Protein AF-A0A3A8EMU8-F1 (afdb_monomer_lite)

Radius of gyration: 14.02 Å; chains: 1; bounding box: 30×35×38 Å

Foldseek 3Di:
DKFAQCVPPVDRIDDDDFDPVDPLVVRLVVVLVVCVVPVGQEAEEEECVLLSCQVNVVSQVRHAYEYEHHPCPPPDLQPGAADERYEYEDAPPDVCQVSNVVRYNYDHCVPDPSVVSVVVSVVVPVPDDDD

Structure (mmCIF, N/CA/C/O backbone):
data_AF-A0A3A8EMU8-F1
#
_entry.id   AF-A0A3A8EMU8-F1
#
loop_
_atom_site.group_PDB
_atom_site.id
_atom_site.type_symbol
_atom_site.label_atom_id
_atom_site.label_alt_id
_atom_site.label_comp_id
_atom_site.label_asym_id
_atom_site.label_entity_id
_atom_site.label_seq_id
_atom_site.pdbx_PDB_ins_code
_atom_site.Cartn_x
_atom_site.Cartn_y
_atom_site.Cartn_z
_atom_site.occupancy
_atom_site.B_iso_or_equiv
_atom_site.auth_seq_id
_atom_site.auth_comp_id
_atom_site.auth_asym_id
_atom_site.auth_atom_id
_atom_site.pdbx_PDB_model_num
ATOM 1 N N . MET A 1 1 ? 5.376 8.864 -0.812 1.00 94.31 1 MET A N 1
ATOM 2 C CA . MET A 1 1 ? 5.075 7.504 -1.314 1.00 94.31 1 MET A CA 1
ATOM 3 C C . MET A 1 1 ? 6.086 7.125 -2.391 1.00 94.31 1 MET A C 1
ATOM 5 O O . MET A 1 1 ? 6.590 8.020 -3.066 1.00 94.31 1 MET A O 1
ATOM 9 N N . ARG A 1 2 ? 6.408 5.841 -2.568 1.00 95.12 2 ARG A N 1
ATOM 10 C CA . ARG A 1 2 ? 7.310 5.340 -3.623 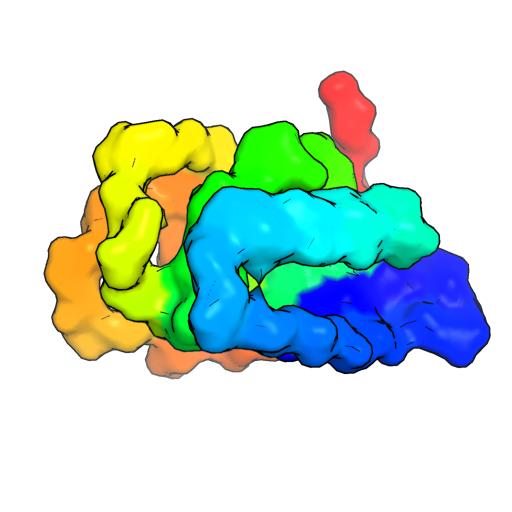1.00 95.12 2 ARG A CA 1
ATOM 11 C C . ARG A 1 2 ? 6.578 4.330 -4.500 1.00 95.12 2 ARG A C 1
ATOM 13 O O . ARG A 1 2 ? 5.850 3.488 -3.986 1.00 95.12 2 ARG A O 1
ATOM 20 N N . PHE A 1 3 ? 6.765 4.436 -5.805 1.00 94.50 3 PHE A N 1
ATOM 21 C CA . PHE A 1 3 ? 6.300 3.490 -6.813 1.00 94.50 3 PHE A CA 1
ATOM 22 C C . PHE A 1 3 ? 7.510 2.753 -7.364 1.00 94.50 3 PHE A C 1
ATOM 24 O O . PHE A 1 3 ? 8.486 3.400 -7.742 1.00 94.50 3 PHE A O 1
ATOM 31 N N . ILE A 1 4 ? 7.443 1.430 -7.391 1.00 92.94 4 ILE A N 1
ATOM 32 C CA . ILE A 1 4 ? 8.518 0.562 -7.864 1.00 92.94 4 ILE A CA 1
ATOM 33 C C . ILE A 1 4 ? 8.026 -0.159 -9.115 1.00 92.94 4 ILE A C 1
ATOM 35 O O . ILE A 1 4 ? 6.954 -0.762 -9.096 1.00 92.94 4 ILE A O 1
ATOM 39 N N . ASP A 1 5 ? 8.818 -0.075 -10.177 1.00 90.75 5 ASP A N 1
ATOM 40 C CA . ASP A 1 5 ? 8.624 -0.752 -11.461 1.00 90.75 5 ASP A CA 1
ATOM 41 C C . ASP A 1 5 ? 9.997 -1.216 -11.961 1.00 90.75 5 ASP A C 1
ATOM 43 O O . ASP A 1 5 ? 10.745 -0.488 -12.610 1.00 90.75 5 ASP A O 1
ATOM 47 N N . THR A 1 6 ? 10.367 -2.436 -11.608 1.00 86.31 6 THR A N 1
ATOM 48 C CA . THR A 1 6 ? 11.651 -3.044 -11.953 1.00 86.31 6 THR A CA 1
ATOM 49 C C . THR A 1 6 ? 11.771 -3.417 -13.429 1.00 86.31 6 THR A C 1
ATOM 51 O O . THR A 1 6 ? 12.893 -3.592 -13.914 1.00 86.31 6 THR A O 1
ATOM 54 N N . PHE A 1 7 ? 10.661 -3.476 -14.174 1.00 84.25 7 PHE A N 1
ATOM 55 C CA . PHE A 1 7 ? 10.686 -3.660 -15.627 1.00 84.25 7 PHE A CA 1
ATOM 56 C C . PHE A 1 7 ? 11.126 -2.389 -16.363 1.00 84.25 7 PHE A C 1
ATOM 58 O O . PHE A 1 7 ? 11.670 -2.466 -17.473 1.00 84.25 7 PHE A O 1
ATOM 65 N N . ASN A 1 8 ? 10.961 -1.217 -15.748 1.00 83.19 8 ASN A N 1
ATOM 66 C CA . ASN A 1 8 ? 11.455 0.039 -16.289 1.00 83.19 8 ASN A CA 1
ATOM 67 C C . ASN A 1 8 ? 12.951 0.240 -16.004 1.00 83.19 8 ASN A C 1
ATOM 69 O O . ASN A 1 8 ? 13.369 0.789 -14.986 1.00 83.19 8 ASN A O 1
ATOM 73 N N . ALA A 1 9 ? 13.778 -0.137 -16.981 1.00 76.62 9 ALA A N 1
ATOM 74 C CA . ALA A 1 9 ? 15.234 -0.012 -16.903 1.00 76.62 9 ALA A CA 1
ATOM 75 C C . ALA A 1 9 ? 15.759 1.439 -16.824 1.00 76.62 9 ALA A C 1
ATOM 77 O O . ALA A 1 9 ? 16.939 1.638 -16.529 1.00 76.62 9 ALA A O 1
ATOM 78 N N . ALA A 1 10 ? 14.932 2.449 -17.124 1.00 80.81 10 ALA A N 1
ATOM 79 C CA . ALA A 1 10 ? 15.334 3.855 -17.067 1.00 80.81 10 ALA A CA 1
ATOM 80 C C . ALA A 1 10 ? 15.093 4.477 -15.685 1.00 80.81 10 ALA A C 1
ATOM 82 O O . ALA A 1 10 ? 15.903 5.282 -15.226 1.00 80.81 10 ALA A O 1
ATOM 83 N N . GLU A 1 11 ? 13.991 4.114 -15.032 1.00 84.75 11 GLU A N 1
ATOM 84 C CA . GLU A 1 11 ? 13.622 4.621 -13.712 1.00 84.75 11 GLU A CA 1
ATOM 85 C C . GLU A 1 11 ? 12.811 3.558 -12.970 1.00 84.75 11 GLU A C 1
ATOM 87 O O . GLU A 1 11 ? 11.589 3.498 -13.095 1.00 84.75 11 GLU A O 1
ATOM 92 N N . SER A 1 12 ? 13.508 2.723 -12.196 1.00 87.12 12 SER A N 1
ATOM 93 C CA . SER A 1 12 ? 12.886 1.602 -11.487 1.00 87.12 12 SER A CA 1
ATOM 94 C C . SER A 1 12 ? 12.137 2.004 -10.219 1.00 87.12 12 SER A C 1
ATOM 96 O O . SER A 1 12 ? 11.395 1.210 -9.641 1.00 87.12 12 SER A O 1
ATOM 98 N N . GLU A 1 13 ? 12.348 3.236 -9.759 1.00 92.94 13 GLU A N 1
ATOM 99 C CA . GLU A 1 13 ? 11.699 3.789 -8.583 1.00 92.94 13 GLU A CA 1
ATOM 100 C C . GLU A 1 13 ? 11.341 5.257 -8.802 1.00 92.94 13 GLU A C 1
ATOM 102 O O . GLU A 1 13 ? 12.179 6.065 -9.204 1.00 92.94 13 GLU A O 1
ATOM 107 N N . ARG A 1 14 ? 10.105 5.616 -8.452 1.00 93.31 14 ARG A N 1
ATOM 108 C CA . ARG A 1 14 ? 9.593 6.981 -8.527 1.00 93.31 14 ARG A CA 1
ATOM 109 C C . ARG A 1 14 ? 8.978 7.414 -7.205 1.00 93.31 14 ARG A C 1
ATOM 111 O O . ARG A 1 14 ? 8.132 6.729 -6.636 1.00 93.31 14 ARG A O 1
ATOM 118 N N . HIS A 1 15 ? 9.336 8.609 -6.746 1.00 94.56 15 HIS A N 1
ATOM 119 C CA . HIS A 1 15 ? 8.695 9.224 -5.587 1.00 94.56 15 HIS A CA 1
ATOM 120 C C . HIS A 1 15 ? 7.412 9.944 -6.009 1.00 94.56 15 HIS A C 1
ATOM 122 O O . HIS A 1 15 ? 7.435 10.846 -6.847 1.00 94.56 15 HIS A O 1
ATOM 128 N N . ILE A 1 16 ? 6.293 9.557 -5.405 1.00 93.12 16 ILE A N 1
ATOM 129 C CA . ILE A 1 16 ? 4.982 10.164 -5.616 1.00 93.12 16 ILE A CA 1
ATOM 130 C C . ILE A 1 16 ? 4.648 11.031 -4.407 1.00 93.12 16 ILE A C 1
ATOM 132 O O . ILE A 1 16 ? 4.688 10.574 -3.262 1.00 93.12 16 ILE A O 1
ATOM 136 N N . SER A 1 17 ? 4.313 12.289 -4.686 1.00 90.06 17 SER A N 1
ATOM 137 C CA . SER A 1 17 ? 3.812 13.244 -3.702 1.00 90.06 17 SER A CA 1
ATOM 138 C C . SER A 1 17 ? 2.350 13.541 -4.004 1.00 90.06 17 SER A C 1
ATOM 140 O O . SER A 1 17 ? 2.001 13.887 -5.136 1.00 90.06 17 SER A O 1
ATOM 142 N N . LEU A 1 18 ? 1.497 13.377 -2.998 1.00 89.38 18 LEU A N 1
ATOM 143 C CA . LEU A 1 18 ? 0.070 13.662 -3.076 1.00 89.38 18 LEU A CA 1
ATOM 144 C C . LEU A 1 18 ? -0.270 14.794 -2.111 1.00 89.38 18 LEU A C 1
ATOM 146 O O . LEU A 1 18 ? 0.283 14.891 -1.017 1.00 89.38 18 LEU A O 1
ATOM 150 N N . ASP A 1 19 ? -1.204 15.648 -2.516 1.00 91.56 19 ASP A N 1
ATOM 151 C CA . ASP A 1 19 ? -1.716 16.705 -1.652 1.00 91.56 19 ASP A CA 1
ATOM 152 C C . ASP A 1 19 ? -2.722 16.124 -0.647 1.00 91.56 19 ASP A C 1
ATOM 154 O O . ASP A 1 19 ? -3.914 15.979 -0.931 1.00 91.56 19 ASP A O 1
ATOM 158 N N . LEU A 1 20 ? -2.221 15.785 0.543 1.00 87.06 20 LEU A N 1
ATOM 159 C CA . LEU A 1 20 ? -3.008 15.194 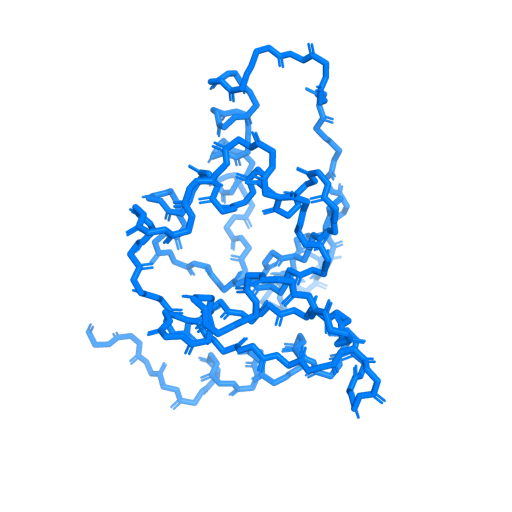1.628 1.00 87.06 20 LEU A CA 1
ATOM 160 C C . LEU A 1 20 ? -3.948 16.196 2.329 1.00 87.06 20 LEU A C 1
ATOM 162 O O . LEU A 1 20 ? -4.676 15.806 3.244 1.00 87.06 20 LEU A O 1
ATOM 166 N N . TYR A 1 21 ? -3.961 17.471 1.923 1.00 89.88 21 TYR A N 1
ATOM 167 C CA . TYR A 1 21 ? -4.905 18.470 2.442 1.00 89.88 21 TYR A CA 1
ATOM 168 C C . TYR A 1 21 ? -6.226 18.504 1.668 1.00 89.88 21 TYR A C 1
ATOM 170 O O . TYR A 1 21 ? -7.187 19.140 2.107 1.00 89.88 21 TYR A O 1
ATOM 178 N N . GLN A 1 22 ? -6.302 17.819 0.526 1.00 92.44 22 GLN A N 1
ATOM 179 C CA . GLN A 1 22 ? -7.535 17.729 -0.250 1.00 92.44 22 GLN A CA 1
ATOM 180 C C . GLN A 1 22 ? -8.558 16.805 0.421 1.00 92.44 22 GLN A C 1
ATOM 182 O O . GLN A 1 22 ? -8.197 15.949 1.224 1.00 92.44 22 GLN A O 1
ATOM 187 N N . PRO A 1 23 ? -9.850 16.911 0.077 1.00 94.25 23 PRO A N 1
ATOM 188 C CA . PRO A 1 23 ? -10.830 15.888 0.419 1.00 94.25 23 PRO A CA 1
ATOM 189 C C . PRO A 1 23 ? -10.366 14.481 0.013 1.00 94.25 23 PRO A C 1
ATOM 191 O O . PRO A 1 23 ? -9.830 14.300 -1.081 1.00 94.25 23 PRO A O 1
ATOM 194 N N . LEU A 1 24 ? -10.634 13.482 0.861 1.00 90.94 24 LEU A N 1
ATOM 195 C CA . LEU A 1 24 ? -10.208 12.088 0.663 1.00 90.94 24 LEU A CA 1
ATOM 196 C C . LEU A 1 24 ? -10.556 11.545 -0.732 1.00 90.94 24 LEU A C 1
ATOM 198 O O . LEU A 1 24 ? -9.731 10.903 -1.371 1.00 90.94 24 LEU A O 1
ATOM 202 N N . GLU A 1 25 ? -11.749 11.847 -1.248 1.00 92.62 25 GLU A N 1
ATOM 203 C CA . GLU A 1 25 ? -12.161 11.414 -2.589 1.00 92.62 25 GLU A CA 1
ATOM 204 C C . GLU A 1 25 ? -11.254 11.953 -3.706 1.00 92.62 25 GLU A C 1
ATOM 206 O O . GLU A 1 25 ? -11.011 11.260 -4.695 1.00 92.62 25 GLU A O 1
ATOM 211 N N . LEU A 1 26 ? -10.753 13.187 -3.571 1.00 95.12 26 LEU A N 1
ATOM 212 C CA . LEU A 1 26 ? -9.817 13.771 -4.534 1.00 95.12 26 LEU A CA 1
ATOM 213 C C . LEU A 1 26 ? -8.430 13.145 -4.396 1.00 95.12 26 LEU A C 1
ATOM 215 O O . LEU A 1 26 ? -7.809 12.850 -5.416 1.00 95.12 26 LEU A O 1
ATOM 219 N N . GLN A 1 27 ? -7.992 12.857 -3.168 1.00 94.38 27 GLN A N 1
ATOM 220 C CA . GLN A 1 27 ? -6.743 12.133 -2.924 1.00 94.38 27 GLN A CA 1
ATOM 221 C C . GLN A 1 27 ? -6.774 10.736 -3.560 1.00 94.38 27 GLN A C 1
ATOM 223 O O . GLN A 1 27 ? -5.843 10.368 -4.273 1.00 94.38 27 GLN A O 1
ATOM 228 N N . ILE A 1 28 ? -7.869 9.984 -3.381 1.00 93.25 28 ILE A N 1
ATOM 229 C CA . ILE A 1 28 ? -8.044 8.646 -3.973 1.00 93.25 28 ILE A CA 1
ATOM 230 C C . ILE A 1 28 ? -8.036 8.733 -5.500 1.00 93.25 28 ILE A C 1
ATOM 232 O O . ILE A 1 28 ? -7.361 7.945 -6.161 1.00 93.25 28 ILE A O 1
ATOM 236 N N . LYS A 1 29 ? -8.742 9.710 -6.086 1.00 94.00 29 LYS A N 1
ATOM 237 C CA . LYS A 1 29 ? -8.737 9.921 -7.543 1.00 94.00 29 LYS A CA 1
ATOM 238 C C . LYS A 1 29 ? -7.345 10.260 -8.070 1.00 94.00 29 LYS A C 1
ATOM 240 O O . LYS A 1 29 ? -6.964 9.743 -9.121 1.00 94.00 29 LYS A O 1
ATOM 245 N N . ALA A 1 30 ? -6.600 11.104 -7.357 1.00 94.56 30 ALA A N 1
ATOM 246 C CA . ALA A 1 30 ? -5.233 11.459 -7.713 1.00 94.56 30 ALA A CA 1
ATOM 247 C C . ALA A 1 30 ? -4.314 10.233 -7.646 1.00 94.56 30 ALA A C 1
ATOM 249 O O . ALA A 1 30 ? -3.620 9.957 -8.622 1.00 94.56 30 ALA A O 1
ATOM 250 N N . LEU A 1 31 ? -4.372 9.453 -6.562 1.00 94.25 31 LEU A N 1
ATOM 251 C CA . LEU A 1 31 ? -3.608 8.214 -6.420 1.00 94.25 31 LEU A CA 1
ATOM 252 C C . LEU A 1 31 ? -3.948 7.219 -7.540 1.00 94.25 31 LEU A C 1
ATOM 254 O O . LEU A 1 31 ? -3.052 6.762 -8.243 1.00 94.25 31 LEU A O 1
ATOM 258 N N . ALA A 1 32 ? -5.233 6.959 -7.786 1.00 92.81 32 ALA A N 1
ATOM 259 C CA . ALA A 1 32 ? -5.677 6.068 -8.858 1.00 92.81 32 ALA A CA 1
ATOM 260 C C . ALA A 1 32 ? -5.217 6.537 -10.250 1.00 92.81 32 ALA A C 1
ATOM 262 O O . ALA A 1 32 ? -4.949 5.718 -11.127 1.00 92.81 32 ALA A O 1
ATOM 263 N N . HIS A 1 33 ? -5.125 7.850 -10.479 1.00 93.06 33 HIS A N 1
ATOM 264 C CA . HIS A 1 33 ? -4.549 8.393 -11.708 1.00 93.06 33 HIS A CA 1
ATOM 265 C C . HIS A 1 33 ? -3.043 8.120 -11.808 1.00 93.06 33 HIS A C 1
ATOM 267 O O . HIS A 1 33 ? -2.594 7.692 -12.865 1.00 93.06 33 HIS A O 1
ATOM 273 N N . GLN A 1 34 ? -2.274 8.330 -10.732 1.00 93.19 34 GLN A N 1
ATOM 274 C CA . GLN A 1 34 ? -0.836 8.030 -10.728 1.00 93.19 34 GLN A CA 1
ATOM 275 C C . GLN A 1 34 ? -0.574 6.537 -10.955 1.00 93.19 34 GLN A C 1
ATOM 277 O O . GLN A 1 34 ? 0.302 6.194 -11.740 1.00 93.19 34 GLN A O 1
ATOM 282 N N . ILE A 1 35 ? -1.360 5.654 -10.329 1.00 91.12 35 ILE A N 1
ATOM 283 C CA . ILE A 1 35 ? -1.236 4.198 -10.503 1.00 91.12 35 ILE A CA 1
ATOM 284 C C . ILE A 1 35 ? -1.460 3.809 -11.963 1.00 91.12 35 ILE A C 1
ATOM 286 O O . ILE A 1 35 ? -0.661 3.075 -12.520 1.00 91.12 35 ILE A O 1
ATOM 290 N N . ARG A 1 36 ? -2.499 4.343 -12.617 1.00 90.31 36 ARG A N 1
ATOM 291 C CA . ARG A 1 36 ? -2.740 4.075 -14.046 1.00 90.31 36 ARG A CA 1
ATOM 292 C C . ARG A 1 36 ? -1.673 4.657 -14.970 1.00 90.31 36 ARG A C 1
ATOM 294 O O . ARG A 1 36 ? -1.496 4.150 -16.065 1.00 90.31 36 ARG A O 1
ATOM 301 N N . LEU A 1 37 ? -1.046 5.766 -14.580 1.00 90.81 37 LEU A N 1
ATOM 302 C CA . LEU A 1 37 ? -0.040 6.430 -15.406 1.00 90.81 37 LEU A CA 1
ATOM 303 C C . LEU A 1 37 ? 1.301 5.695 -15.374 1.00 90.81 37 LEU A C 1
ATOM 305 O O . LEU A 1 37 ? 1.999 5.672 -16.383 1.00 90.81 37 LEU A O 1
ATOM 309 N N . TYR A 1 38 ? 1.671 5.170 -14.209 1.00 88.75 38 TYR A N 1
ATOM 310 C CA . TYR A 1 38 ? 2.983 4.568 -13.988 1.00 88.75 38 TYR A CA 1
ATOM 311 C C . TYR A 1 38 ? 2.963 3.052 -13.893 1.00 88.75 38 TYR A C 1
ATOM 313 O O . TYR A 1 38 ? 4.032 2.467 -13.947 1.00 88.75 38 TYR A O 1
ATOM 321 N N . GLU A 1 39 ? 1.785 2.451 -13.723 1.00 89.00 39 GLU A N 1
ATOM 322 C CA . GLU A 1 39 ? 1.586 1.002 -13.622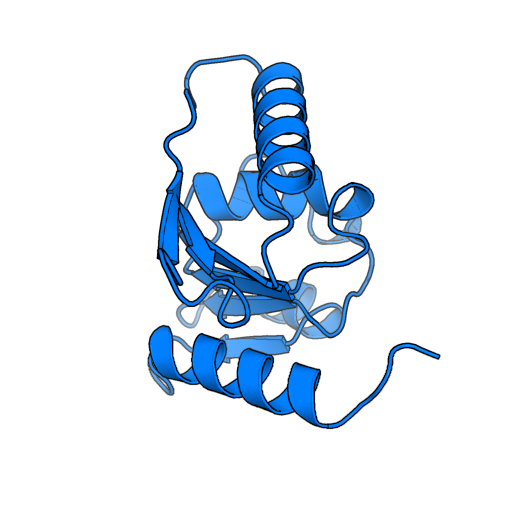 1.00 89.00 39 GLU A CA 1
ATOM 323 C C . GLU A 1 39 ? 2.606 0.328 -12.683 1.00 89.00 39 GLU A C 1
ATOM 325 O O . GLU A 1 39 ? 3.288 -0.608 -13.090 1.00 89.00 39 GLU A O 1
ATOM 330 N N . PRO A 1 40 ? 2.754 0.812 -11.429 1.00 91.12 40 PRO A N 1
ATOM 331 C CA . PRO A 1 40 ? 3.773 0.287 -10.532 1.00 91.12 40 PRO A CA 1
ATOM 332 C C . PRO A 1 40 ? 3.510 -1.182 -10.205 1.00 91.12 40 PRO A C 1
ATOM 334 O O . PRO A 1 40 ? 2.369 -1.573 -9.951 1.00 91.12 40 PRO A O 1
ATOM 337 N N . GLU A 1 41 ? 4.577 -1.965 -10.096 1.00 91.25 41 GLU A N 1
ATOM 338 C CA . GLU A 1 41 ? 4.509 -3.317 -9.545 1.00 91.25 41 GLU A CA 1
ATOM 339 C C . GLU A 1 41 ? 4.201 -3.267 -8.047 1.00 91.25 41 GLU A C 1
ATOM 341 O O . GLU A 1 41 ? 3.349 -4.005 -7.553 1.00 91.25 41 GLU A O 1
ATOM 346 N N . ILE A 1 42 ? 4.880 -2.366 -7.324 1.00 93.19 42 ILE A N 1
ATOM 347 C CA . ILE A 1 42 ? 4.741 -2.211 -5.874 1.00 93.19 42 ILE A CA 1
ATOM 348 C C . ILE A 1 42 ? 4.583 -0.742 -5.500 1.00 93.19 42 ILE A C 1
ATOM 350 O O . ILE A 1 42 ? 5.351 0.127 -5.919 1.00 93.19 42 ILE A O 1
ATOM 354 N N . ILE A 1 43 ? 3.620 -0.478 -4.623 1.00 95.12 43 ILE A N 1
ATOM 355 C CA . ILE A 1 43 ? 3.465 0.801 -3.935 1.00 95.12 43 ILE A CA 1
ATOM 356 C C . ILE A 1 43 ? 4.028 0.680 -2.521 1.00 95.12 43 ILE A C 1
ATOM 358 O O . ILE A 1 43 ? 3.616 -0.179 -1.748 1.00 95.12 43 ILE A O 1
ATOM 362 N N . VAL A 1 44 ? 4.928 1.581 -2.145 1.00 95.69 44 VAL A N 1
ATOM 363 C CA . VAL A 1 44 ? 5.453 1.679 -0.781 1.00 95.69 44 VAL A CA 1
ATOM 364 C C . VAL A 1 44 ? 4.988 2.989 -0.159 1.00 95.69 44 VAL A C 1
ATOM 366 O O . VAL A 1 44 ? 5.205 4.072 -0.714 1.00 95.69 44 VAL A O 1
ATOM 369 N N . ALA A 1 45 ? 4.332 2.908 0.994 1.00 95.50 45 ALA A N 1
ATOM 370 C CA . ALA A 1 45 ? 3.753 4.066 1.667 1.00 95.50 45 ALA A CA 1
ATOM 371 C C . ALA A 1 45 ? 3.844 3.935 3.189 1.00 95.50 45 ALA A C 1
ATOM 373 O O . ALA A 1 45 ? 3.836 2.821 3.714 1.00 95.50 45 ALA A O 1
ATOM 374 N N . SER A 1 46 ? 3.879 5.068 3.894 1.00 94.00 46 SER A N 1
ATOM 375 C CA . SER A 1 46 ? 3.824 5.102 5.357 1.00 94.00 46 SER A CA 1
ATOM 376 C C . SER A 1 46 ? 2.712 6.012 5.874 1.00 94.00 46 SER A C 1
ATOM 378 O O . SER A 1 46 ? 2.224 6.899 5.166 1.00 94.00 46 SER A O 1
ATOM 380 N N . ASP A 1 47 ? 2.302 5.796 7.120 1.00 92.75 47 ASP A N 1
ATOM 381 C CA . ASP A 1 47 ? 1.435 6.699 7.876 1.00 92.75 47 ASP A CA 1
ATOM 382 C C . ASP A 1 47 ? 0.131 7.060 7.126 1.00 92.75 47 ASP A C 1
ATOM 384 O O . ASP A 1 47 ? -0.673 6.199 6.768 1.00 92.75 47 ASP A O 1
ATOM 388 N N . ALA A 1 48 ? -0.103 8.352 6.874 1.00 92.31 48 ALA A N 1
ATOM 389 C CA . ALA A 1 48 ? -1.293 8.843 6.181 1.00 92.31 48 ALA A CA 1
ATOM 390 C C . ALA A 1 48 ? -1.343 8.433 4.699 1.00 92.31 48 ALA A C 1
ATOM 392 O O . ALA A 1 48 ? -2.428 8.288 4.138 1.00 92.31 48 ALA A O 1
ATOM 393 N N . GLU A 1 49 ? -0.192 8.232 4.054 1.00 94.19 49 GLU A N 1
ATOM 394 C CA . GLU A 1 49 ? -0.159 7.719 2.684 1.00 94.19 49 GLU A CA 1
ATOM 395 C C . GLU A 1 49 ? -0.554 6.240 2.652 1.00 94.19 49 GLU A C 1
ATOM 397 O O . GLU A 1 49 ? -1.256 5.821 1.734 1.00 94.19 49 GLU A O 1
ATOM 402 N N . ALA A 1 50 ? -0.166 5.460 3.666 1.00 94.12 50 ALA A N 1
ATOM 403 C CA . ALA A 1 50 ? -0.582 4.065 3.790 1.00 94.12 50 ALA A CA 1
ATOM 404 C C . ALA A 1 50 ? -2.104 3.938 3.973 1.00 94.12 50 ALA A C 1
ATOM 406 O O . ALA A 1 50 ? -2.731 3.096 3.328 1.00 94.12 50 ALA A O 1
ATOM 407 N N . ASP A 1 51 ? -2.721 4.827 4.759 1.00 92.88 51 ASP A N 1
ATOM 408 C CA . ASP A 1 51 ? -4.185 4.920 4.860 1.00 92.88 51 ASP A CA 1
ATOM 409 C C . ASP A 1 51 ? -4.836 5.185 3.506 1.00 92.88 51 ASP A C 1
ATOM 411 O O . ASP A 1 51 ? -5.866 4.597 3.179 1.00 92.88 51 ASP A O 1
ATOM 415 N N . LEU A 1 52 ? -4.239 6.074 2.712 1.00 93.38 52 LEU A N 1
ATOM 416 C CA . LEU A 1 52 ? -4.761 6.412 1.398 1.00 93.38 52 LEU A CA 1
ATOM 417 C C . LEU A 1 52 ? -4.689 5.218 0.439 1.00 93.38 52 LEU A C 1
ATOM 419 O O . LEU A 1 52 ? -5.644 4.984 -0.302 1.00 93.38 52 LEU A O 1
ATOM 423 N N . VAL A 1 53 ? -3.603 4.440 0.480 1.00 93.88 53 VAL A N 1
ATOM 424 C CA . VAL A 1 53 ? -3.478 3.204 -0.309 1.00 93.88 53 VAL A CA 1
ATOM 425 C C . VAL A 1 53 ? -4.537 2.184 0.118 1.00 93.88 53 VAL A C 1
ATOM 427 O O . VAL A 1 53 ? -5.226 1.635 -0.740 1.00 93.88 53 VAL A O 1
ATOM 430 N N . LEU A 1 54 ? -4.763 2.002 1.424 1.00 93.12 54 LEU A N 1
ATOM 431 C CA . LEU A 1 54 ? -5.832 1.131 1.932 1.00 93.12 54 LEU A CA 1
ATOM 432 C C . LEU A 1 54 ? -7.240 1.624 1.547 1.00 93.12 54 LEU A C 1
ATOM 434 O O . LEU A 1 54 ? -8.136 0.826 1.279 1.00 93.12 54 LEU A O 1
ATOM 438 N N . ALA A 1 55 ? -7.464 2.936 1.489 1.00 91.62 55 ALA A N 1
ATOM 439 C CA . ALA A 1 55 ? -8.732 3.492 1.016 1.00 91.62 55 ALA A CA 1
ATOM 440 C C . ALA A 1 55 ? -8.926 3.295 -0.499 1.00 91.62 55 ALA A C 1
ATOM 442 O O . ALA A 1 55 ? -10.058 3.261 -0.984 1.00 91.62 55 ALA A O 1
ATOM 443 N N . ALA A 1 56 ? -7.829 3.156 -1.245 1.00 91.12 56 ALA A N 1
ATOM 444 C CA . ALA A 1 56 ? -7.809 2.997 -2.691 1.00 91.12 56 ALA A CA 1
ATOM 445 C C . ALA A 1 56 ? -7.659 1.539 -3.163 1.00 91.12 56 ALA A C 1
ATOM 447 O O . ALA A 1 56 ? -7.535 1.344 -4.370 1.00 91.12 56 ALA A O 1
ATOM 448 N N . LEU A 1 57 ? -7.729 0.527 -2.280 1.00 89.06 57 LEU A N 1
ATOM 449 C CA . LEU A 1 57 ? -7.593 -0.900 -2.645 1.00 89.06 57 LEU A CA 1
ATOM 450 C C . LEU A 1 57 ? -8.391 -1.329 -3.895 1.00 89.06 57 LEU A C 1
ATOM 452 O O . LEU A 1 57 ? -7.835 -2.061 -4.712 1.00 89.06 57 LEU A O 1
ATOM 456 N N . PRO A 1 58 ? -9.645 -0.876 -4.126 1.00 84.81 58 PRO A N 1
ATOM 457 C CA . PRO A 1 58 ? -10.388 -1.242 -5.339 1.00 84.81 58 PRO A CA 1
ATOM 458 C C . PRO A 1 58 ? -9.737 -0.773 -6.652 1.00 84.81 58 PRO A C 1
ATOM 460 O O . PRO A 1 58 ? -10.113 -1.229 -7.728 1.00 84.81 58 PRO A O 1
ATOM 463 N N . HIS A 1 59 ? -8.789 0.162 -6.579 1.00 82.31 59 HIS A N 1
ATOM 464 C CA . HIS A 1 59 ? -8.026 0.680 -7.710 1.00 82.31 59 HIS A CA 1
ATOM 465 C C . HIS A 1 59 ? -6.645 0.024 -7.861 1.00 82.31 59 HIS A C 1
ATOM 467 O O . HIS A 1 59 ? -5.947 0.351 -8.817 1.00 82.31 59 HIS A O 1
ATOM 473 N N . LEU A 1 60 ? -6.263 -0.892 -6.962 1.00 79.69 60 LEU A N 1
ATOM 474 C CA . LEU A 1 60 ? -4.949 -1.551 -6.931 1.00 79.69 60 LEU A CA 1
ATOM 475 C C . LEU A 1 60 ? -4.930 -2.916 -7.638 1.00 79.69 60 LEU A C 1
ATOM 477 O O . LEU A 1 60 ? -4.098 -3.756 -7.328 1.00 79.69 60 LEU A O 1
ATOM 481 N N . ALA A 1 61 ? -5.845 -3.163 -8.578 1.00 70.38 61 ALA A N 1
ATOM 482 C CA . ALA A 1 61 ? -6.109 -4.500 -9.124 1.00 70.38 61 ALA A CA 1
ATOM 483 C C . ALA A 1 61 ? -4.889 -5.238 -9.723 1.00 70.38 61 ALA A C 1
ATOM 485 O O . ALA A 1 61 ? -4.958 -6.453 -9.876 1.00 70.38 61 ALA A O 1
ATOM 486 N N . CYS A 1 62 ? -3.797 -4.535 -10.044 1.00 69.69 62 CYS A N 1
ATOM 487 C CA . CYS A 1 62 ? -2.596 -5.118 -10.646 1.00 69.69 62 CYS A CA 1
ATOM 488 C C . CYS A 1 62 ? -1.303 -4.868 -9.846 1.00 69.69 62 CYS A C 1
ATOM 490 O O . CYS A 1 62 ? -0.233 -5.247 -10.316 1.00 69.69 62 CYS A O 1
ATOM 492 N N . CYS A 1 63 ? -1.363 -4.233 -8.670 1.00 82.00 63 CYS A N 1
ATOM 493 C CA . CYS A 1 63 ? -0.163 -3.805 -7.945 1.00 82.00 63 CYS A CA 1
ATOM 494 C C . CYS A 1 63 ? -0.137 -4.291 -6.493 1.00 82.00 63 CYS A C 1
ATOM 496 O O . CYS A 1 63 ? -1.132 -4.212 -5.770 1.00 82.00 63 CYS A O 1
ATOM 498 N N . ALA A 1 64 ? 1.040 -4.719 -6.047 1.00 91.75 64 ALA A N 1
ATOM 499 C CA . ALA A 1 64 ? 1.332 -5.017 -4.657 1.00 91.75 64 ALA A CA 1
ATOM 500 C C . ALA A 1 64 ? 1.467 -3.727 -3.841 1.00 91.75 64 ALA A C 1
ATOM 502 O O . ALA A 1 64 ? 1.715 -2.643 -4.381 1.00 91.75 64 ALA A O 1
ATOM 503 N N . ALA A 1 65 ? 1.392 -3.842 -2.516 1.00 93.94 65 ALA A N 1
ATOM 504 C CA . ALA A 1 65 ? 1.758 -2.734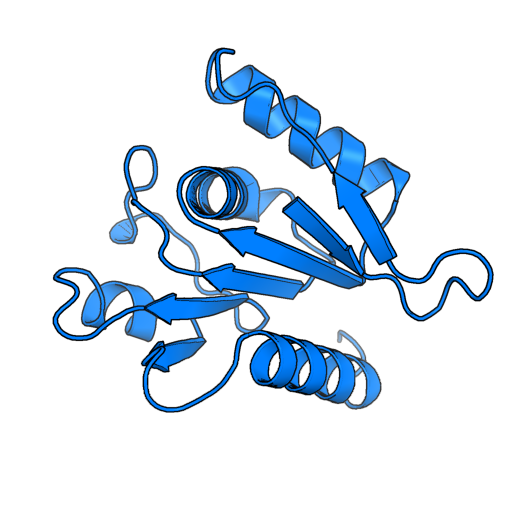 -1.645 1.00 93.94 65 ALA A CA 1
ATOM 505 C C . ALA A 1 65 ? 2.495 -3.181 -0.384 1.00 93.94 65 ALA A C 1
ATOM 507 O O . ALA A 1 65 ? 2.155 -4.194 0.223 1.00 93.94 65 ALA A O 1
ATOM 508 N N . VAL A 1 66 ? 3.465 -2.373 0.042 1.00 95.19 66 VAL A N 1
ATOM 509 C CA . VAL A 1 66 ? 4.105 -2.455 1.358 1.00 95.19 66 VAL A CA 1
ATOM 510 C C . VAL A 1 66 ? 3.751 -1.196 2.139 1.00 95.19 66 VAL A C 1
ATOM 512 O O . VAL A 1 66 ? 4.120 -0.085 1.757 1.00 95.19 66 VAL A O 1
ATOM 515 N N . LEU A 1 67 ? 3.023 -1.367 3.236 1.00 95.00 67 LEU A N 1
ATOM 516 C CA . LEU A 1 67 ? 2.422 -0.281 4.001 1.00 95.00 67 LEU A CA 1
ATOM 517 C C . LEU A 1 67 ? 2.993 -0.247 5.413 1.00 95.00 67 LEU A C 1
ATOM 519 O O . LEU A 1 67 ? 2.804 -1.185 6.182 1.00 95.00 67 LEU A O 1
ATOM 523 N N . GLU A 1 68 ? 3.673 0.832 5.776 1.00 94.19 68 GLU A N 1
ATOM 524 C CA . GLU A 1 68 ? 4.276 0.991 7.099 1.00 94.19 68 GLU A CA 1
ATOM 525 C C . GLU A 1 68 ? 3.422 1.879 8.006 1.00 94.19 68 GLU A C 1
ATOM 527 O O . GLU A 1 68 ? 3.112 3.018 7.667 1.00 94.19 68 GLU A O 1
ATOM 532 N N . GLN A 1 69 ? 3.063 1.365 9.184 1.00 92.12 69 GLN A N 1
ATOM 533 C CA . GLN A 1 69 ? 2.329 2.096 10.225 1.00 92.12 69 GLN A CA 1
ATOM 534 C C . GLN A 1 69 ? 1.091 2.862 9.711 1.00 92.12 69 GLN A C 1
ATOM 536 O O . GLN A 1 69 ? 0.977 4.060 9.979 1.00 92.12 69 GLN A O 1
ATOM 541 N N . PRO A 1 70 ? 0.146 2.227 8.983 1.00 92.44 70 PRO A N 1
ATOM 542 C CA . PRO A 1 70 ? -1.097 2.907 8.630 1.00 92.44 70 PRO A CA 1
ATOM 543 C C . PRO A 1 70 ? -1.791 3.441 9.893 1.00 92.44 70 PRO A C 1
ATOM 545 O O . PRO A 1 70 ? -1.925 2.735 10.894 1.00 92.44 70 PRO A O 1
ATOM 548 N N . LEU A 1 71 ? -2.230 4.698 9.842 1.00 91.00 71 LEU A N 1
ATOM 549 C CA . LEU A 1 71 ? -2.872 5.398 10.960 1.00 91.00 71 LEU A CA 1
ATOM 550 C C . LEU A 1 71 ? -4.359 5.034 11.115 1.00 91.00 71 LEU A C 1
ATOM 552 O O . LEU A 1 71 ? -4.954 5.314 12.157 1.00 91.00 71 LEU A O 1
ATOM 556 N N . LEU A 1 72 ? -4.958 4.447 10.079 1.00 90.00 72 LEU A N 1
ATOM 557 C CA . LEU A 1 72 ? -6.349 4.008 9.960 1.00 90.00 72 LEU A CA 1
ATOM 558 C C . LEU A 1 72 ? -7.379 5.109 10.266 1.00 90.00 72 LEU A C 1
ATOM 560 O O . LEU A 1 72 ? -8.453 4.851 10.809 1.00 90.00 72 LEU A O 1
ATOM 564 N N . ARG A 1 73 ? -7.086 6.361 9.900 1.00 87.44 73 ARG A N 1
ATOM 565 C CA . ARG A 1 73 ? -7.965 7.515 10.190 1.00 87.44 73 ARG A CA 1
ATOM 566 C C . ARG A 1 73 ? -9.242 7.521 9.362 1.00 87.44 73 ARG A C 1
ATOM 568 O O . ARG A 1 73 ? -10.274 8.027 9.800 1.00 87.44 73 ARG A O 1
ATOM 575 N N . HIS A 1 74 ? -9.149 7.000 8.146 1.00 82.25 74 HIS A N 1
ATOM 576 C CA . HIS A 1 74 ? -10.216 7.056 7.147 1.00 82.25 74 HIS A CA 1
ATOM 577 C C . HIS A 1 74 ? -10.634 5.679 6.644 1.00 82.25 74 HIS A C 1
ATOM 579 O O . HIS A 1 74 ? -11.535 5.567 5.815 1.00 82.25 74 HIS A O 1
ATOM 585 N N . VAL A 1 75 ? -9.991 4.636 7.160 1.00 86.75 75 VAL A N 1
ATOM 586 C CA . VAL A 1 75 ? -10.178 3.262 6.725 1.00 86.75 75 VAL A CA 1
ATOM 587 C C . VAL A 1 75 ? -10.671 2.447 7.901 1.00 86.75 75 VAL A C 1
ATOM 589 O O . VAL A 1 75 ? -10.070 2.453 8.970 1.00 86.75 75 VAL A O 1
ATOM 592 N N . LYS A 1 76 ? -11.771 1.733 7.681 1.00 88.25 76 LYS A N 1
ATOM 593 C CA . LYS A 1 76 ? -12.307 0.755 8.623 1.00 88.25 76 LYS A CA 1
ATOM 594 C C . LYS A 1 76 ? -11.797 -0.621 8.212 1.00 88.25 76 LYS A C 1
ATOM 596 O O . LYS A 1 76 ? -12.249 -1.113 7.173 1.00 88.25 76 LYS A O 1
ATOM 601 N N . PRO A 1 77 ? -10.860 -1.239 8.954 1.00 85.81 77 PRO A N 1
ATOM 602 C CA . PRO A 1 77 ? -10.264 -2.498 8.526 1.00 85.81 77 PRO A CA 1
ATOM 603 C C . PRO A 1 77 ? -11.300 -3.607 8.315 1.00 85.81 77 PRO A C 1
ATOM 605 O O . PRO A 1 77 ? -11.120 -4.448 7.440 1.00 85.81 77 PRO A O 1
ATOM 608 N N . GLU A 1 78 ? -12.434 -3.575 9.025 1.00 87.75 78 GLU A N 1
ATOM 609 C CA . GLU A 1 78 ? -13.522 -4.549 8.866 1.00 87.75 78 GLU A CA 1
ATOM 610 C C . GLU A 1 78 ? -14.112 -4.531 7.447 1.00 87.75 78 GLU A C 1
ATOM 612 O O . GLU A 1 78 ? -14.533 -5.570 6.936 1.00 87.75 78 GLU A O 1
ATOM 617 N N . GLN A 1 79 ? -14.123 -3.356 6.808 1.00 86.94 79 GLN A N 1
ATOM 618 C CA . GLN A 1 79 ? -14.680 -3.128 5.472 1.00 86.94 79 GLN A CA 1
ATOM 619 C C . GLN A 1 79 ? -13.690 -3.447 4.347 1.00 86.94 79 GLN A C 1
ATOM 621 O O . GLN A 1 79 ? -14.089 -3.499 3.184 1.00 86.94 79 GLN A O 1
ATOM 626 N N . LEU A 1 80 ? -12.415 -3.658 4.677 1.00 88.31 80 LEU A N 1
ATOM 627 C CA . LEU A 1 80 ? -11.400 -3.998 3.693 1.00 88.31 80 LEU A CA 1
ATOM 628 C C . LEU A 1 80 ? -11.580 -5.436 3.203 1.00 88.31 80 LEU A C 1
ATOM 630 O O . LEU A 1 80 ? -11.865 -6.353 3.982 1.00 88.31 80 LEU A O 1
ATOM 634 N N . GLN A 1 81 ? -11.390 -5.630 1.902 1.00 86.00 81 GLN A N 1
ATOM 635 C CA . GLN A 1 81 ? -11.308 -6.957 1.302 1.00 86.00 81 GLN A CA 1
ATOM 636 C C . GLN A 1 81 ? -9.910 -7.540 1.524 1.00 86.00 81 GLN A C 1
ATOM 638 O O . GLN A 1 81 ? -8.930 -6.798 1.558 1.00 86.00 81 GLN A O 1
ATOM 643 N N . ALA A 1 82 ? -9.831 -8.861 1.686 1.00 82.88 82 ALA A N 1
ATOM 644 C CA . ALA A 1 82 ? -8.554 -9.552 1.807 1.00 82.88 82 ALA A CA 1
ATOM 645 C C . ALA A 1 82 ? -7.787 -9.486 0.480 1.00 82.88 82 ALA A C 1
ATOM 647 O O . ALA A 1 82 ? -8.374 -9.709 -0.582 1.00 82.88 82 ALA A O 1
ATOM 648 N N . GLN A 1 83 ? -6.492 -9.178 0.545 1.00 81.12 83 GLN A N 1
ATOM 649 C CA . GLN A 1 83 ? -5.605 -9.114 -0.617 1.00 81.12 83 GLN A CA 1
ATOM 650 C C . GLN A 1 83 ? -4.214 -9.628 -0.238 1.00 81.12 83 GLN A C 1
ATOM 652 O O . GLN A 1 83 ? -3.547 -9.073 0.632 1.00 81.12 83 GLN A O 1
ATOM 657 N N . HIS A 1 84 ? -3.771 -10.692 -0.909 1.00 72.94 84 HIS A N 1
ATOM 658 C CA . HIS A 1 84 ? -2.531 -11.397 -0.564 1.00 72.94 84 HIS A CA 1
ATOM 659 C C . HIS A 1 84 ? -1.250 -10.640 -0.943 1.00 72.94 84 HIS A C 1
ATOM 661 O O . HIS A 1 84 ? -0.198 -10.904 -0.377 1.00 72.94 84 HIS A O 1
ATOM 667 N N . HIS A 1 85 ? -1.334 -9.676 -1.859 1.00 87.06 85 HIS A N 1
ATOM 668 C CA . HIS A 1 85 ? -0.200 -8.868 -2.320 1.00 87.06 85 HIS A CA 1
ATOM 669 C C . HIS A 1 85 ? -0.007 -7.572 -1.510 1.00 87.06 85 HIS A C 1
ATOM 671 O O . HIS A 1 85 ? 0.736 -6.683 -1.925 1.00 87.06 85 HIS A O 1
ATOM 677 N N . ILE A 1 86 ? -0.680 -7.440 -0.363 1.00 90.81 86 ILE A N 1
ATOM 678 C CA . ILE A 1 86 ? -0.545 -6.290 0.533 1.00 90.81 86 ILE A CA 1
ATOM 679 C C . ILE A 1 86 ? 0.170 -6.740 1.807 1.00 90.81 86 ILE A C 1
ATOM 681 O O . ILE A 1 86 ? -0.354 -7.534 2.593 1.00 90.81 86 ILE A O 1
ATOM 685 N N . HIS A 1 87 ? 1.374 -6.214 2.006 1.00 93.06 87 HIS A N 1
ATOM 686 C CA . HIS A 1 87 ? 2.165 -6.379 3.216 1.00 93.06 87 HIS A CA 1
ATOM 687 C C . HIS A 1 87 ? 1.980 -5.150 4.104 1.00 93.06 87 HIS A C 1
ATOM 689 O O . HIS A 1 87 ? 2.206 -4.023 3.665 1.00 93.06 87 HIS A O 1
ATOM 695 N N . ILE A 1 88 ? 1.601 -5.347 5.362 1.00 92.44 88 ILE A N 1
ATOM 696 C CA . ILE A 1 88 ? 1.422 -4.260 6.325 1.00 92.44 88 ILE A CA 1
ATOM 697 C C . ILE A 1 88 ? 2.410 -4.447 7.471 1.00 92.44 88 ILE A C 1
ATOM 699 O O . ILE A 1 88 ? 2.387 -5.453 8.171 1.00 92.44 88 ILE A O 1
ATOM 703 N N . ARG A 1 89 ? 3.265 -3.454 7.699 1.00 92.88 89 ARG A N 1
ATOM 704 C CA . ARG A 1 89 ? 4.226 -3.435 8.802 1.00 92.88 89 ARG A CA 1
ATOM 705 C C . ARG A 1 89 ? 3.685 -2.587 9.950 1.00 92.88 89 ARG A C 1
ATOM 707 O O . ARG A 1 89 ? 3.478 -1.383 9.788 1.00 92.88 89 ARG A O 1
ATOM 714 N N . LEU A 1 90 ? 3.465 -3.199 11.113 1.00 90.06 90 LEU A N 1
ATOM 715 C CA . LEU A 1 90 ? 2.899 -2.561 12.312 1.00 90.06 90 LEU A CA 1
ATOM 716 C C . LEU A 1 90 ? 3.792 -2.785 13.531 1.00 90.06 90 LEU A C 1
ATOM 718 O O . LEU A 1 90 ? 4.482 -3.788 13.614 1.00 90.06 90 LEU A O 1
ATOM 722 N N . ARG A 1 91 ? 3.779 -1.849 14.487 1.00 85.81 91 ARG A N 1
ATOM 723 C CA . ARG A 1 91 ? 4.514 -1.982 15.755 1.00 85.81 91 ARG A CA 1
ATOM 724 C C . ARG A 1 91 ? 3.618 -2.678 16.758 1.00 85.81 91 ARG A C 1
ATOM 726 O O . ARG A 1 91 ? 2.502 -2.208 16.985 1.00 85.81 91 ARG A O 1
ATOM 733 N N . THR A 1 92 ? 4.089 -3.731 17.407 1.00 75.25 92 THR A N 1
ATOM 734 C CA . THR A 1 92 ? 3.338 -4.334 18.514 1.00 75.25 92 THR A CA 1
ATOM 735 C C . THR A 1 92 ? 3.494 -3.492 19.792 1.00 75.25 92 THR A C 1
ATOM 737 O O . THR A 1 92 ? 4.593 -3.024 20.085 1.00 75.25 92 THR A O 1
ATOM 740 N N . PRO A 1 93 ? 2.425 -3.270 20.588 1.00 80.81 93 PRO A N 1
ATOM 741 C CA . PRO A 1 93 ? 1.041 -3.700 20.386 1.00 80.81 93 PRO A CA 1
ATOM 742 C C . PRO A 1 93 ? 0.199 -2.656 19.628 1.00 80.81 93 PRO A C 1
ATOM 744 O O . PRO A 1 93 ? -0.283 -1.687 20.217 1.00 80.81 93 PRO A O 1
ATOM 747 N N . HIS A 1 94 ? -0.051 -2.879 18.332 1.00 82.25 94 HIS A N 1
ATOM 748 C CA . HIS A 1 94 ? -1.031 -2.094 17.580 1.00 82.25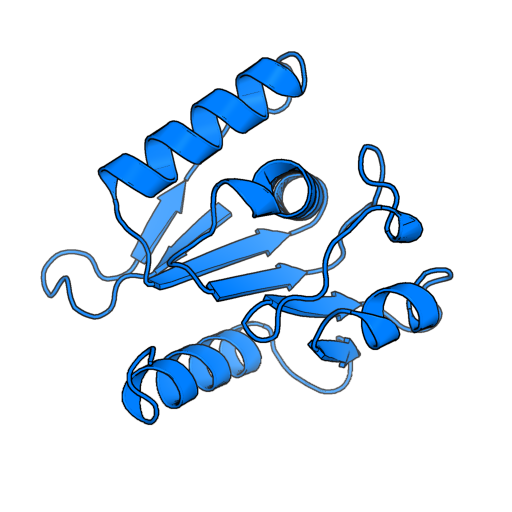 94 HIS A CA 1
ATOM 749 C C . HIS A 1 94 ? -2.439 -2.668 17.815 1.00 82.25 94 HIS A C 1
ATOM 751 O O . HIS A 1 94 ? -2.651 -3.863 17.593 1.00 82.25 94 HIS A O 1
ATOM 757 N N . PRO A 1 95 ? -3.440 -1.859 18.210 1.00 84.19 95 PRO A N 1
ATOM 758 C CA . PRO A 1 95 ? -4.765 -2.370 18.572 1.00 84.19 95 PRO A CA 1
ATOM 759 C C . PRO A 1 95 ? -5.476 -3.080 17.412 1.00 84.19 95 PRO A C 1
ATOM 761 O O . PRO A 1 95 ? -6.278 -3.977 17.643 1.00 84.19 95 PRO A O 1
ATOM 764 N N . MET A 1 96 ? -5.159 -2.710 16.167 1.00 87.50 96 MET A N 1
ATOM 765 C CA . MET A 1 96 ? -5.751 -3.291 14.954 1.00 87.50 96 MET A CA 1
ATOM 766 C C . MET A 1 96 ? -4.911 -4.412 14.326 1.00 87.50 96 MET A C 1
ATOM 768 O O . MET A 1 96 ? -5.227 -4.848 13.224 1.00 87.50 96 MET A O 1
ATOM 772 N N . PHE A 1 97 ? -3.846 -4.874 14.993 1.00 88.50 97 PHE A N 1
ATOM 773 C CA . PHE A 1 97 ? -2.940 -5.890 14.443 1.00 88.50 97 PHE A CA 1
ATOM 774 C C . PHE A 1 97 ? -3.692 -7.154 14.002 1.00 88.50 97 PHE A C 1
ATOM 776 O O . PHE A 1 97 ? -3.596 -7.555 12.849 1.00 88.50 97 PHE A O 1
ATOM 783 N N . GLN A 1 98 ? -4.493 -7.738 14.902 1.00 88.69 98 GLN A N 1
ATOM 784 C CA . GLN A 1 98 ? -5.226 -8.983 14.638 1.00 88.69 98 GLN A CA 1
ATOM 785 C C . GLN A 1 98 ? -6.198 -8.840 13.462 1.00 88.69 98 GLN A C 1
ATOM 787 O O . GLN A 1 98 ? -6.203 -9.660 12.554 1.00 88.69 98 GLN A O 1
ATOM 792 N N . LEU A 1 99 ? -6.963 -7.747 13.434 1.00 89.75 99 LEU A N 1
ATOM 793 C CA . LEU A 1 99 ? -7.961 -7.506 12.394 1.00 89.75 99 LEU A CA 1
ATOM 794 C C . LEU A 1 99 ? -7.335 -7.317 11.002 1.00 89.75 99 LEU A C 1
ATOM 796 O O . LEU A 1 99 ? -7.919 -7.714 9.996 1.00 89.75 99 LEU A O 1
ATOM 800 N N . LEU A 1 100 ? -6.147 -6.712 10.932 1.00 90.88 100 LEU A N 1
ATOM 801 C CA . LEU A 1 100 ? -5.402 -6.595 9.680 1.00 90.88 100 LEU A CA 1
ATOM 802 C C . LEU A 1 100 ? -4.750 -7.927 9.285 1.00 90.88 100 LEU A C 1
ATOM 804 O O . LEU A 1 100 ? -4.757 -8.262 8.103 1.00 90.88 100 LEU A O 1
ATOM 808 N N . ALA A 1 101 ? -4.266 -8.710 10.254 1.00 90.19 101 ALA A N 1
ATOM 809 C CA . ALA A 1 101 ? -3.653 -10.020 10.020 1.00 90.19 101 ALA A CA 1
ATOM 810 C C . ALA A 1 101 ? -4.647 -11.065 9.481 1.00 90.19 101 ALA A C 1
ATOM 812 O O . ALA A 1 101 ? -4.245 -12.014 8.817 1.00 90.19 101 ALA A O 1
ATOM 813 N N . GLU A 1 102 ? -5.950 -10.875 9.702 1.00 90.44 102 GLU A N 1
ATOM 814 C CA . GLU A 1 102 ? -7.001 -11.698 9.084 1.00 90.44 102 GLU A CA 1
ATOM 815 C C . GLU A 1 102 ? -7.145 -11.476 7.567 1.00 90.44 102 GLU A C 1
ATOM 817 O O . GLU A 1 102 ? -7.733 -12.310 6.876 1.00 90.44 102 GLU A O 1
ATOM 822 N N . LYS A 1 103 ? -6.663 -10.344 7.037 1.00 89.94 103 LYS A N 1
ATOM 823 C CA . LYS A 1 103 ? -6.936 -9.888 5.658 1.00 89.94 103 LYS A CA 1
ATOM 824 C C . LYS A 1 103 ? -5.678 -9.703 4.813 1.00 89.94 103 LYS A C 1
ATOM 826 O O . LYS A 1 103 ? -5.763 -9.760 3.586 1.00 89.94 103 LYS A O 1
ATOM 831 N N . PHE A 1 104 ? -4.545 -9.458 5.461 1.00 91.69 104 PHE A N 1
ATOM 832 C CA . PHE A 1 104 ? -3.287 -9.058 4.842 1.00 91.69 104 PHE A CA 1
ATOM 833 C C . PHE A 1 104 ? -2.113 -9.783 5.488 1.00 91.69 104 PHE A C 1
ATOM 835 O O . PHE A 1 104 ? -2.220 -10.297 6.603 1.00 91.69 104 PHE A O 1
ATOM 842 N N . PHE A 1 105 ? -0.964 -9.768 4.816 1.00 90.75 105 PHE A N 1
ATOM 843 C CA . PHE A 1 105 ? 0.273 -10.227 5.431 1.00 90.75 105 PHE A CA 1
ATOM 844 C C . PHE A 1 105 ? 0.794 -9.139 6.376 1.00 90.75 105 PHE A C 1
ATOM 846 O O . PHE A 1 105 ? 1.297 -8.108 5.928 1.00 90.75 105 PHE A O 1
ATOM 853 N N . VAL A 1 106 ? 0.619 -9.332 7.685 1.00 90.69 106 VAL A N 1
ATOM 854 C CA . VAL A 1 106 ? 1.050 -8.362 8.701 1.00 90.69 106 VAL A CA 1
ATOM 855 C C . VAL A 1 106 ? 2.357 -8.813 9.337 1.00 90.69 106 VAL A C 1
ATOM 857 O O . VAL A 1 106 ? 2.450 -9.930 9.838 1.00 90.69 106 VAL A O 1
ATOM 860 N N . ILE A 1 107 ? 3.344 -7.922 9.342 1.00 87.94 107 ILE A N 1
ATOM 861 C CA . ILE A 1 107 ? 4.682 -8.158 9.890 1.00 87.94 107 ILE A CA 1
ATOM 862 C C . ILE A 1 107 ? 4.915 -7.175 11.036 1.00 87.94 107 ILE A C 1
ATOM 864 O O . ILE A 1 107 ? 4.546 -5.997 10.935 1.00 87.94 107 ILE A O 1
ATOM 868 N N . ASP A 1 108 ? 5.544 -7.634 12.115 1.00 84.12 108 ASP A N 1
ATOM 869 C CA . ASP A 1 108 ? 6.031 -6.712 13.133 1.00 84.12 108 ASP A CA 1
ATOM 870 C C . ASP A 1 108 ? 7.220 -5.917 12.581 1.00 84.12 108 ASP A C 1
ATOM 872 O O . ASP A 1 108 ? 8.188 -6.469 12.059 1.00 84.12 108 ASP A O 1
ATOM 876 N N . THR A 1 109 ? 7.171 -4.594 12.701 1.00 79.31 109 THR A N 1
ATOM 877 C CA . THR A 1 109 ? 8.298 -3.736 12.313 1.00 79.31 109 THR A CA 1
ATOM 878 C C . THR A 1 109 ? 9.614 -4.059 13.015 1.00 79.31 109 THR A C 1
ATOM 880 O O . THR A 1 109 ? 10.654 -3.642 12.505 1.00 79.31 109 THR A O 1
ATOM 883 N N . GLU A 1 110 ? 9.582 -4.730 14.169 1.00 79.44 110 GLU A N 1
ATOM 884 C CA . GLU A 1 110 ? 10.792 -5.144 14.889 1.00 79.44 110 GLU A CA 1
ATOM 885 C C . GLU A 1 110 ? 11.499 -6.346 14.242 1.00 79.44 110 GLU A C 1
ATOM 887 O O . GLU A 1 110 ? 12.711 -6.487 14.406 1.00 79.44 110 GLU A O 1
ATOM 892 N N . ASP A 1 111 ? 10.782 -7.162 13.466 1.00 76.81 111 ASP A N 1
ATOM 893 C CA . ASP A 1 111 ? 11.305 -8.419 12.920 1.00 76.81 111 ASP A CA 1
ATOM 894 C C . ASP A 1 111 ? 12.010 -8.238 11.567 1.00 76.81 111 ASP A C 1
ATOM 896 O O . ASP A 1 111 ? 13.042 -8.859 11.304 1.00 76.81 111 ASP A O 1
ATOM 900 N N . GLU A 1 112 ? 11.479 -7.377 10.695 1.00 79.62 112 GLU A N 1
ATOM 901 C CA . GLU A 1 112 ? 11.953 -7.243 9.311 1.00 79.62 112 GLU A CA 1
ATOM 902 C C . GLU A 1 112 ? 11.973 -5.789 8.842 1.00 79.62 112 GLU A C 1
ATOM 904 O O . GLU A 1 112 ? 11.152 -4.976 9.266 1.00 79.62 112 GLU A O 1
ATOM 909 N N . SER A 1 113 ? 12.887 -5.448 7.926 1.00 86.00 113 SER A N 1
ATOM 910 C CA . SER A 1 113 ? 12.972 -4.109 7.328 1.00 86.00 113 SER A CA 1
ATOM 911 C C . SER A 1 113 ? 11.910 -3.885 6.244 1.00 86.00 113 SER A C 1
ATOM 913 O O . SER A 1 113 ? 11.391 -4.828 5.648 1.00 86.00 113 SER A O 1
ATOM 915 N N . LEU A 1 114 ? 11.613 -2.615 5.943 1.00 86.44 114 LEU A N 1
ATOM 916 C CA . LEU A 1 114 ? 10.692 -2.244 4.861 1.00 86.44 114 LEU A CA 1
ATOM 917 C C . LEU A 1 114 ? 11.129 -2.851 3.521 1.00 86.44 114 LEU A C 1
ATOM 919 O O . LEU A 1 114 ? 10.327 -3.451 2.813 1.00 86.44 114 LEU A O 1
ATOM 923 N N . GLU A 1 115 ? 12.422 -2.730 3.215 1.00 91.00 115 GLU A N 1
ATOM 924 C CA . GLU A 1 115 ? 13.013 -3.209 1.963 1.00 91.00 115 GLU A CA 1
ATOM 925 C C . GLU A 1 115 ? 12.979 -4.734 1.844 1.00 91.00 115 GLU A C 1
ATOM 927 O O . GLU A 1 115 ? 12.867 -5.262 0.742 1.00 91.00 115 GLU A O 1
ATOM 932 N N . TYR A 1 116 ? 13.009 -5.459 2.966 1.00 89.44 116 TYR A N 1
ATOM 933 C CA . TYR A 1 116 ? 12.820 -6.905 2.936 1.00 89.44 116 TYR A CA 1
ATOM 934 C C . TYR A 1 116 ? 11.416 -7.272 2.434 1.00 89.44 116 TYR A C 1
ATOM 936 O O . TYR A 1 116 ? 11.285 -8.117 1.551 1.00 89.44 116 TYR A O 1
ATOM 944 N N . SER A 1 117 ? 10.368 -6.598 2.924 1.00 89.75 117 SER A N 1
ATOM 945 C CA . SER A 1 117 ? 8.994 -6.821 2.446 1.00 89.75 117 SER A CA 1
ATOM 946 C C . SER A 1 117 ? 8.820 -6.454 0.972 1.00 89.75 117 SER A C 1
ATOM 948 O O . SER A 1 117 ? 8.122 -7.160 0.246 1.00 89.75 117 SER A O 1
ATOM 950 N N . VAL A 1 118 ? 9.478 -5.381 0.522 1.00 91.56 118 VAL A N 1
ATOM 951 C CA . VAL A 1 118 ? 9.507 -4.994 -0.896 1.00 91.56 118 VAL A CA 1
ATOM 952 C C . VAL A 1 118 ? 10.140 -6.103 -1.730 1.00 91.56 118 VAL A C 1
ATOM 954 O O . VAL A 1 118 ? 9.527 -6.582 -2.681 1.00 91.56 118 VAL A O 1
ATOM 957 N N . GLN A 1 119 ? 11.333 -6.565 -1.348 1.00 89.44 119 GLN A N 1
ATOM 958 C CA . GLN A 1 119 ? 12.035 -7.617 -2.078 1.00 89.44 119 GLN A CA 1
ATOM 959 C C . GLN A 1 119 ? 11.262 -8.939 -2.070 1.00 89.44 119 GLN A C 1
ATOM 961 O O . GLN A 1 119 ? 11.256 -9.646 -3.076 1.00 89.44 119 GLN A O 1
ATOM 966 N N . HIS A 1 120 ? 10.597 -9.268 -0.961 1.00 88.44 120 HIS A N 1
ATOM 967 C CA . HIS A 1 120 ? 9.737 -10.442 -0.871 1.00 88.44 120 HIS A CA 1
ATOM 968 C C . HIS A 1 120 ? 8.612 -10.374 -1.909 1.00 88.44 120 HIS A C 1
ATOM 970 O O . HIS A 1 120 ? 8.455 -11.309 -2.687 1.00 88.44 120 HIS A O 1
ATOM 976 N N . LEU A 1 121 ? 7.880 -9.258 -1.982 1.00 88.81 121 LEU A N 1
ATOM 977 C CA . LEU A 1 121 ? 6.811 -9.082 -2.969 1.00 88.81 121 LEU A CA 1
ATOM 978 C C . LEU A 1 121 ? 7.326 -9.099 -4.415 1.00 88.81 121 LEU A C 1
ATOM 980 O O . LEU A 1 121 ? 6.708 -9.761 -5.246 1.00 88.81 121 LEU A O 1
ATOM 984 N N . LEU A 1 122 ? 8.466 -8.457 -4.708 1.00 87.31 122 LEU A N 1
ATOM 985 C CA . LEU A 1 122 ? 9.092 -8.514 -6.041 1.00 87.31 122 LEU A CA 1
ATOM 986 C C . LEU A 1 122 ? 9.421 -9.956 -6.440 1.00 87.31 122 LEU A C 1
ATOM 988 O O . LEU A 1 122 ? 9.166 -10.378 -7.566 1.00 87.31 122 LEU A O 1
ATOM 992 N N . ASN A 1 123 ? 9.962 -10.731 -5.501 1.00 83.12 123 ASN A N 1
ATOM 993 C CA . ASN A 1 123 ? 10.305 -12.125 -5.747 1.00 83.12 123 ASN A CA 1
ATOM 994 C C . ASN A 1 123 ? 9.053 -12.993 -5.934 1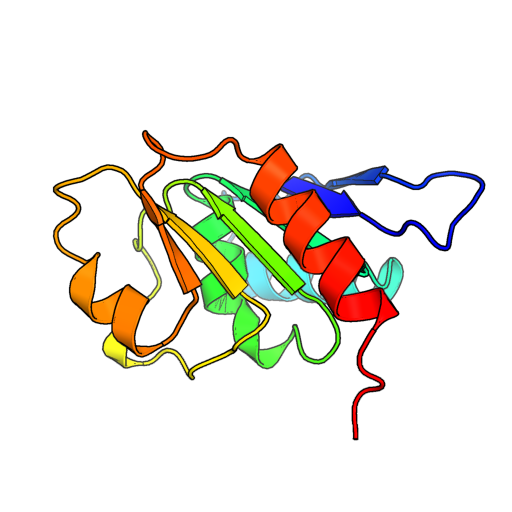.00 83.12 123 ASN A C 1
ATOM 996 O O . ASN A 1 123 ? 9.091 -13.910 -6.746 1.00 83.12 123 ASN A O 1
ATOM 1000 N N . THR A 1 124 ? 7.948 -12.708 -5.241 1.00 76.44 124 THR A N 1
ATOM 1001 C CA . THR A 1 124 ? 6.681 -13.438 -5.416 1.00 76.44 124 THR A CA 1
ATOM 1002 C C . THR A 1 124 ? 6.025 -13.129 -6.766 1.00 76.44 124 THR A C 1
ATOM 1004 O O . THR A 1 124 ? 5.584 -14.052 -7.448 1.00 76.44 124 THR A O 1
ATOM 1007 N N . TYR A 1 125 ? 6.039 -11.863 -7.204 1.00 63.56 125 TYR A N 1
ATOM 1008 C CA . TYR A 1 125 ? 5.546 -11.442 -8.528 1.00 63.56 125 TYR A CA 1
ATOM 1009 C C . TYR A 1 125 ? 6.268 -12.145 -9.689 1.00 63.56 125 TYR A C 1
ATOM 1011 O O . TYR A 1 125 ? 5.667 -12.436 -10.719 1.00 63.56 125 TYR A O 1
ATOM 1019 N N . MET A 1 126 ? 7.557 -12.449 -9.522 1.00 54.84 126 MET A N 1
ATOM 1020 C CA . MET A 1 126 ? 8.375 -13.126 -10.536 1.00 54.84 126 MET A CA 1
ATOM 1021 C C . MET A 1 126 ? 8.121 -14.642 -10.636 1.00 54.84 126 MET A C 1
ATOM 1023 O O . MET A 1 126 ? 8.644 -15.277 -11.555 1.00 54.84 126 MET A O 1
ATOM 1027 N N . ILE A 1 127 ? 7.381 -15.246 -9.697 1.00 52.03 127 ILE A N 1
ATOM 1028 C CA . ILE A 1 127 ? 7.272 -16.711 -9.565 1.00 52.03 127 ILE A CA 1
ATOM 1029 C C . ILE A 1 127 ? 5.868 -17.235 -9.905 1.00 52.03 127 ILE A C 1
ATOM 1031 O O . ILE A 1 127 ? 5.764 -18.359 -10.398 1.00 52.03 127 ILE A O 1
ATOM 1035 N N . GLU A 1 128 ? 4.805 -16.447 -9.725 1.00 43.25 128 GLU A N 1
ATOM 1036 C CA . GLU A 1 128 ? 3.433 -16.884 -10.022 1.00 43.25 128 GLU A CA 1
ATOM 1037 C C . GLU A 1 128 ? 2.765 -15.963 -11.058 1.00 43.25 128 GLU A C 1
ATOM 1039 O O . GLU A 1 128 ? 2.546 -14.784 -10.776 1.00 43.25 128 GLU A O 1
ATOM 1044 N N . PRO A 1 129 ? 2.437 -16.455 -12.271 1.00 41.03 129 PRO A N 1
ATOM 1045 C CA . PRO A 1 129 ? 1.606 -15.693 -13.191 1.00 41.03 129 PRO A CA 1
ATOM 1046 C C . PRO A 1 129 ? 0.212 -15.534 -12.573 1.00 41.03 129 PRO A C 1
ATOM 1048 O O . PRO A 1 129 ? -0.338 -16.488 -12.028 1.00 41.03 129 PRO A O 1
ATOM 1051 N N . PHE A 1 130 ? -0.355 -14.330 -12.661 1.00 48.50 130 PHE A N 1
ATOM 1052 C CA . PHE A 1 130 ? -1.765 -14.101 -12.356 1.00 48.50 130 PHE A CA 1
ATOM 1053 C C . PHE A 1 130 ? -2.616 -15.017 -13.251 1.00 48.50 130 PHE A C 1
ATOM 1055 O O . PHE A 1 130 ? -2.643 -14.814 -14.467 1.00 48.50 130 PHE A O 1
ATOM 1062 N N . ASP A 1 131 ? -3.247 -16.034 -12.657 1.00 42.09 131 ASP A N 1
ATOM 1063 C CA . ASP A 1 131 ? -4.294 -16.846 -13.298 1.00 42.09 131 ASP A CA 1
ATOM 1064 C C . ASP A 1 131 ? -5.578 -16.025 -13.526 1.00 42.09 131 ASP A C 1
ATOM 1066 O O . ASP A 1 131 ? -5.970 -15.247 -12.619 1.00 42.09 131 ASP A O 1
#

Secondary structure (DSSP, 8-state):
-EEE-TT-SS-SEEE----TTS-HHHHHHHHHHHHHHH--SEEEEEHHHHHHHHHTGGG-TT-EEEEES---SS--GGGPPP-TTEEEEE-SS-TTHHHHHTTSEEEETTTS-HHHHHHHHHHHHTT----

pLDDT: mean 86.69, std 10.5, range [41.03, 95.69]

Organism: NCBI:txid2419603

Sequence (131 aa):
MRFIDTFNAAESERHISLDLYQPLELQIKALAHQIRLYEPEIIVASDAEADLVLAALPHLACCAAVLEQPLLRHVKPEQLQAQHHIHIRLRTPHPMFQLLAEKFFVIDTEDESLEYSVQHLLNTYMIEPFD